Protein AF-A0A3L7VFT8-F1 (afdb_monomer_lite)

Foldseek 3Di:
DPDQDQDPDDPLLCVLCVVCCVQCDPCSVVLSVVLSVQLSVVCVVVVVPPVCSNVSSLCSSQQQSQCRPVVDPPSRVVSVVVSVVVVVVD

Structure (mmCIF, N/CA/C/O backbone):
data_AF-A0A3L7VFT8-F1
#
_entry.id   AF-A0A3L7VFT8-F1
#
loop_
_atom_site.group_PDB
_atom_site.id
_atom_site.type_symbol
_atom_site.label_atom_id
_atom_site.label_alt_id
_atom_site.label_comp_id
_atom_site.label_asym_id
_atom_site.label_entity_id
_atom_site.label_seq_id
_atom_site.pdbx_PDB_ins_code
_atom_site.Cartn_x
_atom_site.Cartn_y
_atom_site.Cartn_z
_atom_site.occupancy
_atom_site.B_iso_or_equiv
_atom_site.auth_seq_id
_atom_site.auth_comp_id
_atom_site.auth_asym_id
_atom_site.auth_atom_id
_atom_site.pdbx_PDB_model_num
ATOM 1 N N . MET A 1 1 ? -25.564 -4.753 7.537 1.00 59.19 1 MET A N 1
ATOM 2 C CA . MET A 1 1 ? -24.102 -4.955 7.465 1.00 59.19 1 MET A CA 1
ATOM 3 C C . MET A 1 1 ? -23.482 -3.864 8.315 1.00 59.19 1 MET A C 1
ATOM 5 O O . MET A 1 1 ? -24.027 -2.769 8.256 1.00 59.19 1 MET A O 1
ATOM 9 N N . PRO A 1 2 ? -22.471 -4.137 9.154 1.00 71.00 2 PRO A N 1
ATOM 10 C CA . PRO A 1 2 ? -21.775 -3.057 9.846 1.00 71.00 2 PRO A CA 1
ATOM 11 C C . PRO A 1 2 ? -21.219 -2.069 8.813 1.00 71.00 2 PRO A C 1
ATOM 13 O O . PRO A 1 2 ? -20.728 -2.492 7.764 1.00 71.00 2 PRO A O 1
ATOM 16 N N . ASP A 1 3 ? -21.351 -0.772 9.086 1.00 88.06 3 ASP A N 1
ATOM 17 C CA . ASP A 1 3 ? -20.840 0.270 8.199 1.00 88.06 3 ASP A CA 1
ATOM 18 C C . ASP A 1 3 ? -19.310 0.180 8.128 1.00 88.06 3 ASP A C 1
ATOM 20 O O . ASP A 1 3 ? -18.620 0.111 9.148 1.00 88.06 3 ASP A O 1
ATOM 24 N N . ILE A 1 4 ? -18.766 0.157 6.911 1.00 93.69 4 ILE A N 1
ATOM 25 C CA . ILE A 1 4 ? -17.318 0.155 6.694 1.00 93.69 4 ILE A CA 1
ATOM 26 C C . ILE A 1 4 ? -16.807 1.585 6.888 1.00 93.69 4 ILE A C 1
ATOM 28 O O . ILE A 1 4 ? -17.200 2.494 6.156 1.00 93.69 4 ILE A O 1
ATOM 32 N N . LEU A 1 5 ? -15.905 1.785 7.852 1.00 95.69 5 LEU A N 1
ATOM 33 C CA . LEU A 1 5 ? -15.249 3.073 8.067 1.00 95.69 5 LEU A CA 1
ATOM 34 C C . LEU A 1 5 ? -14.234 3.344 6.950 1.00 95.69 5 LEU A C 1
ATOM 36 O O . LEU A 1 5 ? -13.204 2.679 6.853 1.00 95.69 5 LEU A O 1
ATOM 40 N N . ILE A 1 6 ? -14.505 4.360 6.131 1.00 96.12 6 ILE A N 1
ATOM 41 C CA . ILE A 1 6 ? -13.613 4.797 5.053 1.00 96.12 6 ILE A CA 1
ATOM 42 C C . ILE A 1 6 ? -12.804 6.004 5.532 1.00 96.12 6 ILE A C 1
ATOM 44 O O . ILE A 1 6 ? -13.365 7.058 5.830 1.00 96.12 6 ILE A O 1
ATOM 48 N N . LYS A 1 7 ? -11.473 5.874 5.553 1.00 96.19 7 LYS A N 1
ATOM 49 C CA . LYS A 1 7 ? -10.551 6.997 5.777 1.00 96.19 7 LYS A CA 1
ATOM 50 C C . LYS A 1 7 ? -10.027 7.496 4.431 1.00 96.19 7 LYS A C 1
ATOM 52 O O . LYS A 1 7 ? -9.369 6.753 3.709 1.00 96.19 7 LYS A O 1
ATOM 57 N N . THR A 1 8 ? -10.305 8.755 4.100 1.00 95.56 8 THR A N 1
ATOM 58 C CA . THR A 1 8 ? -9.866 9.396 2.843 1.00 95.56 8 THR A CA 1
ATOM 59 C C . THR A 1 8 ? -8.504 10.079 2.948 1.00 95.56 8 THR A C 1
ATOM 61 O O . THR A 1 8 ? -7.980 10.55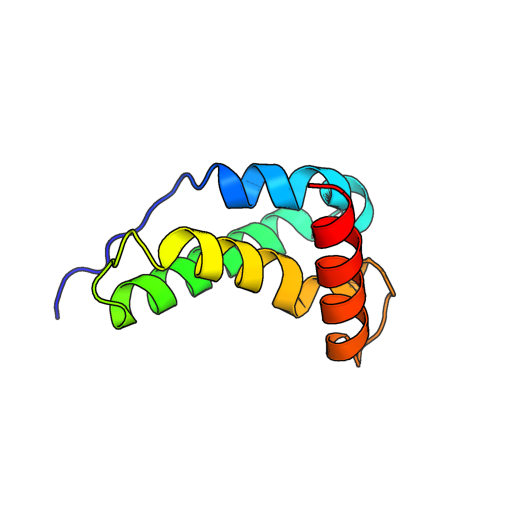3 1.944 1.00 95.56 8 THR A O 1
ATOM 64 N N . ASN A 1 9 ? -7.917 10.107 4.146 1.00 95.56 9 ASN A N 1
ATOM 65 C CA . ASN A 1 9 ? -6.576 10.612 4.403 1.00 95.56 9 ASN A CA 1
ATOM 66 C C . ASN A 1 9 ? -5.818 9.632 5.306 1.00 95.56 9 ASN A C 1
ATOM 68 O O . ASN A 1 9 ? -6.311 9.281 6.380 1.00 95.56 9 ASN A O 1
ATO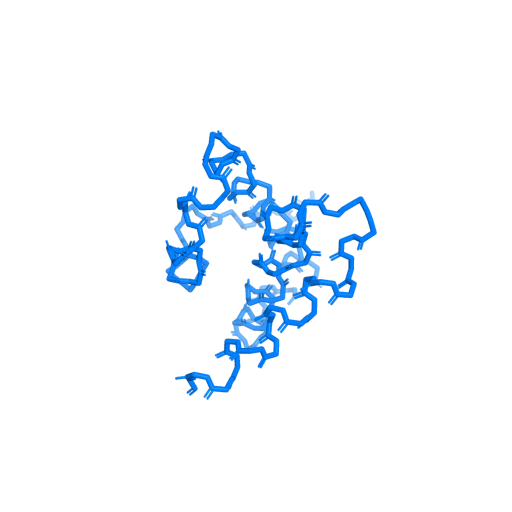M 72 N N . ARG A 1 10 ? -4.629 9.215 4.869 1.00 97.25 10 ARG A N 1
ATOM 73 C CA . ARG A 1 10 ? -3.736 8.287 5.571 1.00 97.25 10 ARG A CA 1
ATOM 74 C C . ARG A 1 10 ? -2.306 8.798 5.471 1.00 97.25 10 ARG A C 1
ATOM 76 O O . ARG A 1 10 ? -1.590 8.483 4.527 1.00 97.25 10 ARG A O 1
ATOM 83 N N . LEU A 1 11 ? -1.894 9.609 6.446 1.00 97.31 11 LEU A N 1
ATOM 84 C CA . LEU A 1 11 ? -0.607 10.312 6.404 1.00 97.31 11 LEU A CA 1
ATOM 85 C C . LEU A 1 11 ? 0.584 9.362 6.211 1.00 97.31 11 LEU A C 1
ATOM 87 O O . LEU A 1 11 ? 1.469 9.669 5.427 1.00 97.31 11 LEU A O 1
ATOM 91 N N . ARG A 1 12 ? 0.597 8.200 6.874 1.00 96.69 12 ARG A N 1
ATOM 92 C CA . ARG A 1 12 ? 1.669 7.207 6.708 1.00 96.69 12 ARG A CA 1
ATOM 93 C C . ARG A 1 12 ? 1.742 6.681 5.279 1.00 96.69 12 ARG A C 1
ATOM 95 O O . ARG A 1 12 ? 2.836 6.595 4.739 1.00 96.69 12 ARG A O 1
ATOM 102 N N . VAL A 1 13 ? 0.594 6.374 4.672 1.00 98.00 13 VAL A N 1
ATOM 103 C CA . VAL A 1 13 ? 0.524 5.930 3.273 1.00 98.00 13 VAL A CA 1
ATOM 104 C C . VAL A 1 13 ? 1.088 7.006 2.349 1.00 98.00 13 VAL A C 1
ATOM 106 O O . VAL A 1 13 ? 1.927 6.691 1.516 1.00 98.00 13 VAL A O 1
ATOM 109 N N . GLU A 1 14 ? 0.698 8.273 2.529 1.00 98.00 14 GLU A N 1
ATOM 110 C CA . GLU A 1 14 ? 1.249 9.374 1.725 1.00 98.00 14 GLU A CA 1
ATOM 111 C C . GLU A 1 14 ? 2.764 9.518 1.907 1.00 98.00 14 GLU A C 1
ATOM 113 O O . GLU A 1 14 ? 3.491 9.627 0.923 1.00 98.00 14 GLU A O 1
ATOM 118 N N . THR A 1 15 ? 3.247 9.474 3.152 1.00 96.88 15 THR A N 1
ATOM 119 C CA . THR A 1 15 ? 4.673 9.608 3.470 1.00 96.88 15 THR A CA 1
ATOM 120 C C . THR A 1 15 ? 5.505 8.493 2.845 1.00 96.88 15 THR A C 1
ATOM 122 O O . THR A 1 15 ? 6.553 8.778 2.274 1.00 96.88 15 THR A O 1
ATOM 125 N N . LEU A 1 16 ? 5.050 7.239 2.932 1.00 96.75 16 LEU A N 1
ATOM 126 C CA . LEU A 1 16 ? 5.771 6.098 2.364 1.00 96.75 16 LEU A CA 1
ATOM 127 C C . LEU A 1 16 ? 5.686 6.063 0.831 1.00 96.75 16 LEU A C 1
ATOM 129 O O . LEU A 1 16 ? 6.609 5.581 0.186 1.00 96.75 16 LEU A O 1
ATOM 133 N N . PHE A 1 17 ? 4.616 6.590 0.227 1.00 96.44 17 PHE A N 1
ATOM 134 C CA . PHE A 1 17 ? 4.486 6.636 -1.231 1.00 96.44 17 PHE A CA 1
ATOM 135 C C . PHE A 1 17 ? 5.298 7.737 -1.903 1.00 96.44 17 PHE A C 1
ATOM 137 O O . PHE A 1 17 ? 5.678 7.584 -3.065 1.00 96.44 17 PHE A O 1
ATOM 144 N N . GLU A 1 18 ? 5.499 8.868 -1.229 1.00 96.19 18 GLU A N 1
ATOM 145 C CA . GLU A 1 18 ? 6.081 10.058 -1.849 1.00 96.19 18 GLU A CA 1
ATOM 146 C C . GLU A 1 18 ? 7.447 9.806 -2.521 1.00 96.19 18 GLU A C 1
ATOM 148 O O . GLU A 1 18 ? 7.607 10.227 -3.670 1.00 96.19 18 GLU A O 1
ATOM 153 N N . PRO A 1 19 ? 8.392 9.045 -1.925 1.00 96.44 19 PRO A N 1
ATOM 154 C CA . PRO A 1 19 ? 9.661 8.715 -2.579 1.00 96.44 19 PRO A CA 1
ATOM 155 C C . PRO A 1 19 ? 9.510 7.968 -3.915 1.00 96.44 19 PRO A C 1
ATOM 157 O O . PRO A 1 19 ? 10.365 8.091 -4.791 1.00 96.44 19 PRO A O 1
ATOM 160 N N . TYR A 1 20 ? 8.414 7.225 -4.097 1.00 97.31 20 TYR A N 1
ATOM 161 C CA . TYR A 1 20 ? 8.163 6.383 -5.271 1.00 97.31 20 TYR A CA 1
ATOM 162 C C . TYR A 1 20 ? 7.250 7.034 -6.310 1.00 97.31 20 TYR A C 1
ATOM 164 O O . TYR A 1 20 ? 7.010 6.453 -7.370 1.00 97.31 20 TYR A O 1
ATOM 172 N N . ARG A 1 21 ? 6.744 8.247 -6.051 1.00 97.88 21 ARG A N 1
ATOM 173 C CA . ARG A 1 21 ? 5.793 8.937 -6.935 1.00 97.88 21 ARG A CA 1
ATOM 174 C C . ARG A 1 21 ? 6.288 9.034 -8.378 1.00 97.88 21 ARG A C 1
ATOM 176 O O . ARG A 1 21 ? 5.528 8.774 -9.308 1.00 97.88 21 ARG A O 1
ATOM 183 N N . SER A 1 22 ? 7.555 9.396 -8.569 1.00 97.62 22 SER A N 1
ATOM 184 C CA . SER A 1 22 ? 8.167 9.528 -9.896 1.00 97.62 22 SER A CA 1
ATOM 185 C C . SER A 1 22 ? 8.360 8.183 -10.604 1.00 97.62 22 SER A C 1
ATOM 187 O O . SER A 1 22 ? 8.179 8.122 -11.817 1.00 97.62 22 SER A O 1
ATOM 189 N N . LEU A 1 23 ? 8.680 7.118 -9.860 1.00 97.00 23 LEU A N 1
ATOM 190 C CA . LEU A 1 23 ? 8.875 5.763 -10.389 1.00 97.00 23 LEU A CA 1
ATOM 191 C C . LEU A 1 23 ? 7.551 5.122 -10.822 1.00 97.00 23 LEU A C 1
ATOM 193 O O . LEU A 1 23 ? 7.461 4.568 -11.915 1.00 97.00 23 LEU A O 1
ATOM 197 N N . ILE A 1 24 ? 6.506 5.246 -9.999 1.00 97.88 24 ILE A N 1
ATOM 198 C CA . ILE A 1 24 ? 5.166 4.729 -10.317 1.00 97.88 24 ILE A CA 1
ATOM 199 C C . ILE A 1 24 ? 4.530 5.549 -11.457 1.00 97.88 24 ILE A C 1
ATOM 201 O O . ILE A 1 24 ? 3.812 5.026 -12.315 1.00 97.88 24 ILE A O 1
ATOM 205 N N . GLY A 1 25 ? 4.813 6.854 -11.501 1.00 97.81 25 GLY A N 1
ATOM 206 C CA . GLY A 1 25 ? 4.450 7.726 -12.610 1.00 97.81 25 GLY A CA 1
ATOM 207 C C . GLY A 1 25 ? 2.938 7.824 -12.816 1.00 97.81 25 GLY A C 1
ATOM 208 O O . GLY A 1 25 ? 2.186 8.141 -11.896 1.00 97.81 25 GLY A O 1
ATOM 209 N N . LYS A 1 26 ? 2.474 7.568 -14.045 1.00 98.00 26 LYS A N 1
ATOM 210 C CA . LYS A 1 26 ? 1.056 7.721 -14.428 1.00 98.00 26 LYS A CA 1
ATOM 211 C C . LYS A 1 26 ? 0.098 6.816 -13.643 1.00 98.00 26 LYS A C 1
ATOM 213 O O . LYS A 1 26 ? -1.085 7.131 -13.554 1.00 98.00 26 LYS A O 1
ATOM 218 N N . ASP A 1 27 ? 0.598 5.711 -13.092 1.00 98.25 27 ASP A N 1
ATOM 219 C CA . ASP A 1 27 ? -0.219 4.740 -12.365 1.00 98.25 27 ASP A CA 1
ATOM 220 C C . ASP A 1 27 ? -0.335 5.092 -10.872 1.00 98.25 27 ASP A C 1
ATOM 222 O O . ASP A 1 27 ? -1.064 4.420 -10.144 1.00 98.25 27 ASP A O 1
ATOM 226 N N . TYR A 1 28 ? 0.332 6.163 -10.416 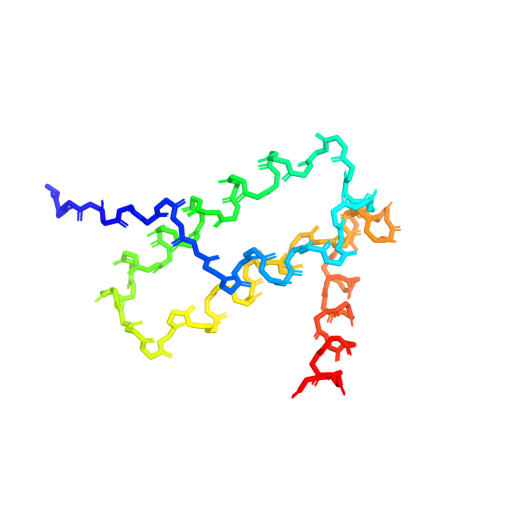1.00 98.25 28 TYR A N 1
ATOM 227 C CA . TYR A 1 28 ? 0.436 6.529 -9.002 1.00 98.25 28 TYR A CA 1
ATOM 228 C C . TYR A 1 28 ? -0.928 6.673 -8.336 1.00 98.25 28 TYR A C 1
ATOM 230 O O . TYR A 1 28 ? -1.200 6.017 -7.332 1.00 98.25 28 TYR A O 1
ATOM 238 N N . ASP A 1 29 ? -1.824 7.470 -8.921 1.00 97.75 29 ASP A N 1
ATOM 239 C CA . ASP A 1 29 ? -3.160 7.668 -8.356 1.00 97.75 29 ASP A CA 1
ATOM 240 C C . ASP A 1 29 ? -3.970 6.365 -8.367 1.00 97.75 29 ASP A C 1
ATOM 242 O O . ASP A 1 29 ? -4.746 6.096 -7.448 1.00 97.75 29 ASP A O 1
ATOM 246 N N . GLY A 1 30 ? -3.774 5.523 -9.385 1.00 98.12 30 GLY A N 1
ATOM 247 C CA . GLY A 1 30 ? -4.406 4.210 -9.485 1.00 98.12 30 GLY A CA 1
ATOM 248 C C . GLY A 1 30 ? -3.971 3.278 -8.356 1.00 98.12 30 GLY A C 1
ATOM 249 O O . GLY A 1 30 ? -4.826 2.738 -7.644 1.00 98.12 30 GLY A O 1
ATOM 250 N N . TYR A 1 31 ? -2.658 3.138 -8.157 1.00 98.31 31 TYR A N 1
ATOM 251 C CA . TYR A 1 31 ? -2.085 2.283 -7.122 1.00 98.31 31 TYR A CA 1
ATOM 252 C C . TYR A 1 31 ? -2.384 2.813 -5.715 1.00 98.31 31 TYR A C 1
ATOM 254 O O . TYR A 1 31 ? -2.893 2.073 -4.873 1.00 98.31 31 TYR A O 1
ATOM 262 N N . ARG A 1 32 ? -2.225 4.121 -5.485 1.00 98.00 32 ARG A N 1
ATOM 263 C CA . ARG A 1 32 ? -2.606 4.782 -4.228 1.00 98.00 32 ARG A CA 1
ATOM 264 C C . ARG A 1 32 ? -4.068 4.509 -3.869 1.00 98.00 32 ARG A C 1
ATOM 266 O O . ARG A 1 32 ? -4.375 4.101 -2.750 1.00 98.00 32 ARG A O 1
ATOM 273 N N . ASN A 1 33 ? -4.987 4.690 -4.817 1.00 98.12 33 ASN A N 1
ATOM 274 C CA . ASN A 1 33 ? -6.408 4.437 -4.575 1.00 98.12 33 ASN A CA 1
ATOM 275 C C . ASN A 1 33 ? -6.705 2.949 -4.336 1.00 98.12 33 ASN A C 1
ATOM 277 O O . ASN A 1 33 ? -7.621 2.628 -3.577 1.00 98.12 33 ASN A O 1
ATOM 281 N N . HIS A 1 34 ? -5.966 2.041 -4.979 1.00 98.31 34 HIS A N 1
ATOM 282 C CA . HIS A 1 34 ? -6.037 0.610 -4.693 1.00 98.31 34 HIS A CA 1
ATOM 283 C C . HIS A 1 34 ? -5.629 0.316 -3.240 1.00 98.31 34 HIS A C 1
ATOM 285 O O . HIS A 1 34 ? -6.436 -0.256 -2.507 1.00 98.31 34 HIS A O 1
ATOM 291 N N . VAL A 1 35 ? -4.472 0.818 -2.798 1.00 98.56 35 VAL A N 1
ATOM 292 C CA . VAL A 1 35 ? -3.967 0.682 -1.420 1.00 98.56 35 VAL A CA 1
ATOM 293 C C . VAL A 1 35 ? -4.959 1.217 -0.380 1.00 98.56 35 VAL A C 1
ATOM 295 O O . VAL A 1 35 ? -5.245 0.565 0.620 1.00 98.56 35 VAL A O 1
ATOM 298 N N . TYR A 1 36 ? -5.586 2.369 -0.626 1.00 98.56 36 TYR A N 1
ATOM 299 C CA . TYR A 1 36 ? -6.606 2.902 0.287 1.00 98.56 36 TYR A CA 1
ATOM 300 C C . TYR A 1 36 ? -7.819 1.974 0.447 1.00 98.56 36 TYR A C 1
ATOM 302 O O . TYR A 1 36 ? -8.346 1.823 1.556 1.00 98.56 36 TYR A O 1
ATOM 310 N N . ARG A 1 37 ? -8.279 1.346 -0.646 1.00 98.25 37 ARG A N 1
ATOM 311 C CA . ARG A 1 37 ? -9.404 0.399 -0.600 1.00 98.25 37 ARG A CA 1
ATOM 312 C C . ARG A 1 37 ? -9.020 -0.882 0.134 1.00 98.25 37 ARG A C 1
ATOM 314 O O . ARG A 1 37 ? -9.805 -1.351 0.955 1.00 98.25 37 ARG A O 1
ATOM 321 N N . THR A 1 38 ? -7.829 -1.422 -0.118 1.00 98.44 38 THR A N 1
ATOM 322 C CA . THR A 1 38 ? -7.372 -2.651 0.543 1.00 98.44 38 THR A CA 1
ATOM 323 C C . THR A 1 38 ? -7.165 -2.447 2.041 1.00 98.44 38 THR A C 1
ATOM 325 O O . THR A 1 38 ? -7.685 -3.241 2.823 1.00 98.44 38 THR A O 1
ATOM 328 N N . ILE A 1 39 ? -6.550 -1.334 2.460 1.00 98.69 39 ILE A N 1
ATOM 329 C CA . ILE A 1 39 ? -6.429 -0.977 3.883 1.00 98.69 39 ILE A CA 1
ATOM 330 C C . ILE A 1 39 ? -7.815 -0.820 4.516 1.00 98.69 39 ILE A C 1
ATOM 332 O O . ILE A 1 39 ? -8.041 -1.298 5.621 1.00 98.69 39 ILE A O 1
ATOM 336 N N . THR A 1 40 ? -8.769 -0.186 3.830 1.00 98.19 40 THR A N 1
ATOM 337 C CA . THR A 1 40 ? -10.140 -0.024 4.346 1.00 98.19 40 THR A CA 1
ATOM 338 C C . THR A 1 40 ? -10.791 -1.373 4.667 1.00 98.19 40 THR A C 1
ATOM 340 O O . THR A 1 40 ? -11.364 -1.535 5.745 1.00 98.19 40 THR A O 1
ATOM 343 N N . TYR A 1 41 ? -10.664 -2.360 3.775 1.00 97.94 41 TYR A N 1
ATOM 344 C CA . TYR A 1 41 ? -11.177 -3.706 4.033 1.00 97.94 41 TYR A CA 1
ATOM 345 C C . TYR A 1 41 ? -10.381 -4.444 5.109 1.00 97.94 41 TYR A C 1
ATOM 347 O O . TYR A 1 41 ? -10.984 -5.049 5.991 1.00 97.94 41 TYR A O 1
ATOM 355 N N . ALA A 1 42 ? -9.049 -4.365 5.090 1.00 98.31 42 ALA A N 1
ATOM 356 C CA . ALA A 1 42 ? -8.211 -4.989 6.111 1.00 98.31 42 ALA A CA 1
ATOM 357 C C . ALA A 1 42 ? -8.561 -4.465 7.511 1.00 98.31 42 ALA A C 1
ATOM 359 O O . ALA A 1 42 ? -8.848 -5.247 8.411 1.00 98.31 42 ALA A O 1
ATOM 360 N N . MET A 1 43 ? -8.653 -3.143 7.673 1.00 98.25 43 MET A N 1
ATOM 361 C CA . MET A 1 43 ? -9.032 -2.522 8.941 1.00 98.25 43 MET A CA 1
ATOM 362 C C . MET A 1 43 ? -10.456 -2.881 9.368 1.00 98.25 43 MET A C 1
ATOM 364 O O . MET A 1 43 ? -10.719 -2.981 10.563 1.00 98.25 43 MET A O 1
ATOM 368 N N . HIS A 1 44 ? -11.381 -3.096 8.426 1.00 97.06 44 HIS A N 1
ATOM 369 C CA . HIS A 1 44 ? -12.722 -3.588 8.748 1.00 97.06 44 HIS A CA 1
ATOM 370 C C . HIS A 1 44 ? -12.679 -4.971 9.405 1.00 97.06 44 HIS A C 1
ATOM 372 O O . HIS A 1 44 ? -13.332 -5.170 10.422 1.00 97.06 44 HIS A O 1
ATOM 378 N N . PHE A 1 45 ? -11.877 -5.895 8.870 1.00 97.06 45 PHE A N 1
ATOM 379 C CA . PHE A 1 45 ? -11.717 -7.236 9.442 1.00 97.06 45 PHE A CA 1
ATOM 380 C C . PHE A 1 45 ? -10.872 -7.276 10.720 1.00 97.06 45 PHE A C 1
ATOM 382 O O . PHE A 1 45 ? -10.907 -8.270 11.438 1.00 97.06 45 PHE A O 1
ATOM 389 N N . LEU A 1 46 ? -10.125 -6.211 11.004 1.00 97.38 46 LEU A N 1
ATOM 390 C CA . LEU A 1 46 ? -9.311 -6.052 12.211 1.00 97.38 46 LEU A CA 1
ATOM 391 C C . LEU A 1 46 ? -10.006 -5.202 13.286 1.00 97.38 46 LEU A C 1
ATOM 393 O O . LEU A 1 46 ? -9.330 -4.628 14.138 1.00 97.38 46 LEU A O 1
ATOM 397 N N . ASP A 1 47 ? -11.333 -5.052 13.211 1.00 96.44 47 ASP A N 1
ATOM 398 C CA . ASP A 1 47 ? -12.142 -4.257 14.147 1.00 96.44 47 ASP A CA 1
ATOM 399 C C . ASP A 1 47 ? -11.617 -2.824 14.359 1.00 96.44 47 ASP A C 1
ATOM 401 O O . ASP A 1 47 ? -11.729 -2.242 15.436 1.00 96.44 47 ASP A O 1
ATOM 405 N N . GLN A 1 48 ? -11.033 -2.237 13.308 1.00 96.38 48 GLN A N 1
ATOM 406 C CA . GLN A 1 48 ? -10.403 -0.914 13.335 1.00 96.38 48 GLN A CA 1
ATOM 407 C C . GLN A 1 48 ? -9.312 -0.766 14.418 1.00 96.38 48 GLN A C 1
ATOM 409 O O . GLN A 1 48 ? -9.108 0.343 14.911 1.00 96.38 48 GLN A O 1
ATOM 414 N N . SER A 1 49 ? -8.603 -1.847 14.775 1.00 97.69 49 SER A N 1
ATOM 415 C CA . SER A 1 49 ? -7.529 -1.834 15.782 1.00 97.69 49 SER A CA 1
ATOM 416 C C . SER A 1 49 ? -6.458 -0.777 15.458 1.00 97.69 49 SER A C 1
ATOM 418 O O . SER A 1 49 ? -5.708 -0.928 14.486 1.00 97.69 49 SER A O 1
ATOM 420 N N . PRO A 1 50 ? -6.344 0.300 16.258 1.00 96.62 50 PRO A N 1
ATOM 421 C CA . PRO A 1 50 ? -5.373 1.359 15.996 1.00 96.62 50 PRO A CA 1
ATOM 422 C C . PRO A 1 50 ? -3.925 0.880 16.171 1.00 96.62 50 PRO A C 1
ATOM 424 O O . PRO A 1 50 ? -3.011 1.470 15.602 1.00 96.62 50 PRO A O 1
ATOM 427 N N . GLU A 1 51 ? -3.707 -0.197 16.926 1.00 98.06 51 GLU A N 1
ATOM 428 C CA . GLU A 1 51 ? -2.394 -0.809 17.134 1.00 98.06 51 GLU A CA 1
ATOM 429 C C . GLU A 1 51 ? -1.877 -1.502 15.865 1.00 98.06 51 GLU A C 1
ATOM 431 O O . GLU A 1 51 ? -0.672 -1.506 15.611 1.00 98.06 51 GLU A O 1
ATOM 436 N N . LEU A 1 52 ? -2.781 -2.066 15.056 1.00 98.31 52 LEU A N 1
ATOM 437 C CA . LEU A 1 52 ? -2.444 -2.762 13.812 1.00 98.31 52 LEU A CA 1
ATOM 438 C C . LEU A 1 52 ? -2.414 -1.833 12.594 1.00 98.31 52 LEU A C 1
ATOM 440 O O . LEU A 1 52 ? -1.740 -2.147 11.613 1.00 98.31 52 LEU A O 1
ATOM 444 N N . GLU A 1 53 ? -3.104 -0.690 12.641 1.00 98.12 53 GLU A N 1
ATOM 445 C CA . GLU A 1 53 ? -3.216 0.223 11.497 1.00 98.12 53 GLU A CA 1
ATOM 446 C C . GLU A 1 53 ? -1.859 0.638 10.896 1.00 98.12 53 GLU A C 1
ATOM 448 O O . GLU A 1 53 ? -1.713 0.524 9.678 1.00 98.12 53 GLU A O 1
ATOM 453 N N . PRO A 1 54 ? -0.826 1.020 11.677 1.00 97.19 54 PRO A N 1
ATOM 454 C CA . PRO A 1 54 ? 0.480 1.362 1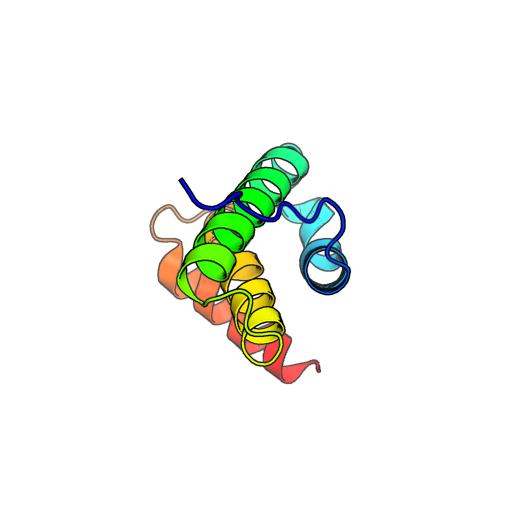1.115 1.00 97.19 54 PRO A CA 1
ATOM 455 C C . PRO A 1 54 ? 1.136 0.209 10.350 1.00 97.19 54 PRO A C 1
ATOM 457 O O . PRO A 1 54 ? 1.750 0.441 9.312 1.00 97.19 54 PRO A O 1
ATOM 460 N N . LEU A 1 55 ? 1.006 -1.024 10.851 1.00 97.31 55 LEU A N 1
ATOM 461 C CA . LEU A 1 55 ? 1.551 -2.218 10.204 1.00 97.31 55 LEU A CA 1
ATOM 462 C C . LEU A 1 55 ? 0.827 -2.493 8.884 1.00 97.31 55 LEU A C 1
ATOM 464 O O . LEU A 1 55 ? 1.473 -2.743 7.870 1.00 97.31 55 LEU A O 1
ATOM 468 N N . VAL A 1 56 ? -0.505 -2.414 8.899 1.00 98.50 56 VAL A N 1
ATOM 469 C CA . VAL A 1 56 ? -1.354 -2.609 7.718 1.00 98.50 56 VAL A CA 1
ATOM 470 C C . VAL A 1 56 ? -1.032 -1.565 6.650 1.00 98.50 56 VAL A C 1
ATOM 472 O O . VAL A 1 56 ? -0.785 -1.922 5.502 1.00 98.50 56 VAL A O 1
ATOM 475 N N . GLU A 1 57 ? -0.991 -0.283 7.019 1.00 98.31 57 GLU A N 1
ATOM 476 C CA . GLU A 1 57 ? -0.665 0.804 6.092 1.00 98.31 57 GLU A CA 1
ATOM 477 C C . GLU A 1 57 ? 0.715 0.618 5.457 1.00 98.31 57 GLU A C 1
ATOM 479 O O . GLU A 1 57 ? 0.833 0.725 4.239 1.00 98.31 57 GLU A O 1
ATOM 484 N N . THR A 1 58 ? 1.734 0.280 6.254 1.00 97.31 58 THR A N 1
ATOM 485 C CA . THR A 1 58 ? 3.078 -0.006 5.740 1.00 97.31 58 THR A CA 1
ATOM 486 C C . THR A 1 58 ? 3.058 -1.201 4.785 1.00 97.31 58 THR A C 1
ATOM 488 O O . THR A 1 58 ? 3.499 -1.072 3.648 1.00 97.31 58 THR A O 1
ATOM 491 N N . ALA A 1 59 ? 2.501 -2.346 5.193 1.00 97.88 59 ALA A N 1
ATOM 492 C CA . ALA A 1 59 ? 2.490 -3.556 4.368 1.00 97.88 59 ALA A CA 1
ATOM 493 C C . ALA A 1 59 ? 1.813 -3.331 3.004 1.00 97.88 59 ALA A C 1
ATOM 495 O O . ALA A 1 59 ? 2.341 -3.746 1.972 1.00 97.88 59 ALA A O 1
ATOM 496 N N . PHE A 1 60 ? 0.675 -2.628 2.976 1.00 98.44 60 PHE A N 1
ATOM 497 C CA . PHE A 1 60 ? -0.044 -2.372 1.729 1.00 98.44 60 PHE A CA 1
ATOM 498 C C . PHE A 1 60 ? 0.635 -1.348 0.814 1.00 98.44 60 PHE A C 1
ATOM 500 O O . PHE A 1 60 ? 0.441 -1.437 -0.394 1.00 98.44 60 PHE A O 1
ATOM 507 N N . VAL A 1 61 ? 1.446 -0.413 1.321 1.00 98.12 61 VAL A N 1
ATOM 508 C CA . VAL A 1 61 ? 2.234 0.471 0.438 1.00 98.12 61 VAL A CA 1
ATOM 509 C C . VAL A 1 61 ? 3.224 -0.338 -0.401 1.00 98.12 61 VAL A C 1
ATOM 511 O O . VAL A 1 61 ? 3.360 -0.092 -1.602 1.00 98.12 61 VAL A O 1
ATOM 514 N N . TYR A 1 62 ? 3.869 -1.334 0.205 1.00 98.12 62 TYR A N 1
ATOM 515 C CA . TYR A 1 62 ? 4.926 -2.087 -0.461 1.00 98.12 62 TYR A CA 1
ATOM 516 C C . TYR A 1 62 ? 4.427 -3.301 -1.254 1.00 98.12 62 TYR A C 1
ATOM 518 O O . TYR A 1 62 ? 5.109 -3.679 -2.190 1.00 98.12 62 TYR A O 1
ATOM 526 N N . HIS A 1 63 ? 3.259 -3.888 -0.955 1.00 97.88 63 HIS A N 1
ATOM 527 C CA . HIS A 1 63 ? 2.891 -5.234 -1.446 1.00 97.88 63 HIS A CA 1
ATOM 528 C C . HIS A 1 63 ? 2.973 -5.479 -2.968 1.00 97.88 63 HIS A C 1
ATOM 530 O O . HIS A 1 63 ? 3.292 -6.596 -3.371 1.00 97.88 63 HIS A O 1
ATOM 536 N N . ASP A 1 64 ? 2.720 -4.454 -3.786 1.00 97.75 64 ASP A N 1
ATOM 537 C CA . ASP A 1 64 ? 2.783 -4.521 -5.252 1.00 97.75 64 ASP A CA 1
ATOM 538 C C . ASP A 1 64 ? 3.847 -3.563 -5.838 1.00 97.75 64 ASP A C 1
ATOM 540 O O . ASP A 1 64 ? 3.962 -3.424 -7.057 1.00 97.75 64 ASP A O 1
ATOM 544 N N . ILE A 1 65 ? 4.634 -2.866 -5.004 1.00 97.62 65 ILE A N 1
ATOM 545 C CA . ILE A 1 65 ? 5.500 -1.756 -5.450 1.00 97.62 65 ILE A CA 1
ATOM 546 C C . ILE A 1 65 ? 6.585 -2.202 -6.444 1.00 97.62 65 ILE A C 1
ATOM 548 O O . ILE A 1 65 ? 6.982 -1.429 -7.322 1.00 97.62 65 ILE A O 1
ATOM 552 N N . GLY A 1 66 ? 6.984 -3.476 -6.362 1.00 97.38 66 GLY A N 1
ATOM 553 C CA . GLY A 1 66 ? 7.930 -4.141 -7.258 1.00 97.38 66 GLY A CA 1
ATOM 554 C C . GLY A 1 66 ? 7.532 -4.113 -8.737 1.00 97.38 66 GLY A C 1
ATOM 555 O O . GLY A 1 66 ? 8.396 -4.199 -9.611 1.00 97.38 66 GLY A O 1
ATOM 556 N N . LEU A 1 67 ? 6.240 -3.927 -9.042 1.00 97.31 67 LEU A N 1
ATOM 557 C CA . LEU A 1 67 ? 5.759 -3.733 -10.414 1.00 97.31 67 LEU A CA 1
ATOM 558 C C . LEU A 1 67 ? 6.379 -2.493 -11.078 1.00 97.31 67 LEU A C 1
ATOM 560 O O . LEU A 1 67 ? 6.566 -2.477 -12.297 1.00 97.31 67 LEU A O 1
ATOM 564 N N . TRP A 1 68 ? 6.704 -1.462 -10.292 1.00 97.25 68 TRP A N 1
ATOM 565 C CA . TRP A 1 68 ? 7.232 -0.193 -10.798 1.00 97.25 68 TRP A CA 1
ATOM 566 C C . TRP A 1 68 ? 8.712 0.014 -10.495 1.00 97.25 68 TRP A C 1
ATOM 568 O O . TRP A 1 68 ? 9.396 0.600 -11.327 1.00 97.25 68 TRP A O 1
ATOM 578 N N . THR A 1 69 ? 9.221 -0.453 -9.351 1.00 95.19 69 THR A N 1
ATOM 579 C CA . THR A 1 69 ? 10.647 -0.286 -9.012 1.00 95.19 69 THR A CA 1
ATOM 580 C C . THR A 1 69 ? 11.548 -1.179 -9.861 1.00 95.19 69 THR A C 1
ATOM 582 O O . THR A 1 69 ? 12.600 -0.733 -10.312 1.00 95.19 69 THR A O 1
ATOM 585 N N . ASP A 1 70 ? 11.100 -2.405 -10.138 1.00 94.44 70 ASP A N 1
ATOM 586 C CA . ASP A 1 70 ? 11.904 -3.439 -10.800 1.00 94.44 70 ASP A CA 1
ATOM 587 C C . ASP A 1 70 ? 11.323 -3.854 -12.158 1.00 94.44 70 ASP A C 1
ATOM 589 O O . ASP A 1 70 ? 11.917 -4.656 -12.879 1.00 94.44 70 ASP A O 1
ATOM 593 N N . HIS A 1 71 ? 10.156 -3.310 -12.526 1.00 91.12 71 HIS A N 1
ATOM 594 C CA . HIS A 1 71 ? 9.430 -3.648 -13.755 1.00 91.12 71 HIS A CA 1
ATOM 595 C C . HIS A 1 71 ? 9.230 -5.164 -13.941 1.00 91.12 71 HIS A C 1
ATOM 597 O O . HIS A 1 71 ? 9.224 -5.681 -15.063 1.00 91.12 71 HIS A O 1
ATOM 603 N N . ALA A 1 72 ? 9.064 -5.884 -12.829 1.00 87.19 72 ALA A N 1
ATOM 604 C CA . ALA A 1 72 ? 8.970 -7.334 -12.793 1.00 87.19 72 ALA A CA 1
ATOM 605 C C . ALA A 1 72 ? 7.517 -7.788 -12.625 1.00 87.19 72 ALA A C 1
ATOM 607 O O . ALA A 1 72 ? 6.807 -7.313 -11.748 1.00 87.19 72 ALA A O 1
ATOM 608 N N . LEU A 1 73 ? 7.076 -8.770 -13.421 1.00 87.69 73 LEU A N 1
ATOM 609 C CA . LEU A 1 73 ? 5.775 -9.420 -13.201 1.00 87.69 73 LEU A CA 1
ATOM 610 C C . LEU A 1 73 ? 5.799 -10.335 -11.962 1.00 87.69 73 LEU A C 1
ATOM 612 O O . LEU A 1 73 ? 4.778 -10.521 -11.311 1.00 87.69 73 LEU A O 1
ATOM 616 N N . ALA A 1 74 ? 6.967 -10.887 -11.624 1.00 94.25 74 ALA A N 1
ATOM 617 C CA . ALA A 1 74 ? 7.225 -11.556 -10.351 1.00 94.25 74 ALA A CA 1
ATOM 618 C C . ALA A 1 74 ? 7.623 -10.502 -9.304 1.00 94.25 74 ALA A C 1
ATOM 620 O O . ALA A 1 74 ? 8.779 -10.394 -8.916 1.00 94.25 74 ALA A O 1
ATOM 621 N N . TYR A 1 75 ? 6.668 -9.652 -8.928 1.00 95.62 75 TYR A N 1
ATOM 622 C CA . TYR A 1 75 ? 6.925 -8.446 -8.136 1.00 95.62 75 TYR A CA 1
ATOM 623 C C . TYR A 1 75 ? 7.032 -8.690 -6.625 1.00 95.62 75 TYR A C 1
ATOM 625 O O . TYR A 1 75 ? 7.336 -7.747 -5.900 1.00 95.62 75 TYR A O 1
ATOM 633 N N . LEU A 1 76 ? 6.792 -9.910 -6.131 1.00 96.56 76 LEU A N 1
ATOM 634 C CA . LEU A 1 76 ? 6.759 -10.193 -4.692 1.00 96.56 76 LEU A CA 1
ATOM 635 C C . LEU A 1 76 ? 8.134 -10.042 -4.028 1.00 96.56 76 LEU A C 1
ATOM 637 O O . LEU A 1 76 ? 8.248 -9.262 -3.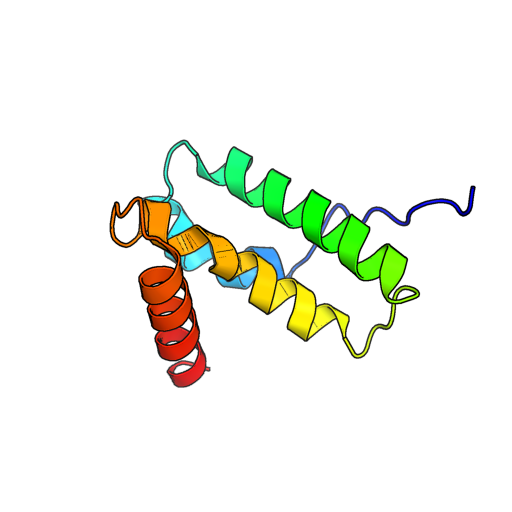084 1.00 96.56 76 LEU A O 1
ATOM 641 N N . GLU A 1 77 ? 9.178 -10.723 -4.521 1.00 97.06 77 GLU A N 1
ATOM 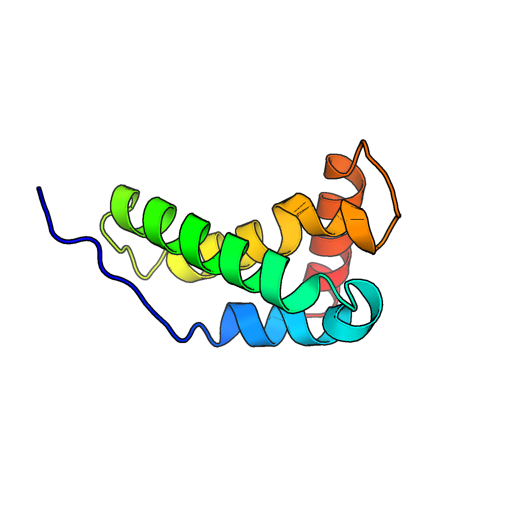642 C CA . GLU A 1 77 ? 10.523 -10.565 -3.945 1.00 97.06 77 GLU A CA 1
ATOM 643 C C . GLU A 1 77 ? 11.068 -9.130 -4.103 1.00 97.06 77 GLU A C 1
ATOM 645 O O . GLU A 1 77 ? 11.595 -8.592 -3.127 1.00 97.06 77 GLU A O 1
ATOM 650 N N . PRO A 1 78 ? 10.895 -8.450 -5.257 1.00 97.25 78 PRO A N 1
ATOM 651 C CA . PRO A 1 78 ? 11.237 -7.033 -5.378 1.00 97.25 78 PRO A CA 1
ATOM 652 C C . PRO A 1 78 ? 10.511 -6.130 -4.373 1.00 97.25 78 PRO A C 1
ATOM 654 O O . PRO A 1 78 ? 11.123 -5.265 -3.754 1.00 97.25 78 PRO A O 1
ATOM 657 N N . SER A 1 79 ? 9.213 -6.354 -4.156 1.00 97.94 79 SER A N 1
ATOM 658 C CA . SER A 1 79 ? 8.413 -5.573 -3.206 1.00 97.94 79 SER A CA 1
ATOM 659 C C . SER A 1 79 ? 8.909 -5.723 -1.767 1.00 97.94 79 SER A C 1
ATOM 661 O O . SER A 1 79 ? 9.012 -4.737 -1.035 1.00 97.94 79 SER A O 1
ATOM 663 N N . GLU A 1 80 ? 9.259 -6.949 -1.368 1.00 97.44 80 GLU A N 1
ATOM 664 C CA . GLU A 1 80 ? 9.881 -7.222 -0.070 1.00 97.44 80 GLU A CA 1
ATOM 665 C C . GLU A 1 80 ? 11.237 -6.518 0.059 1.00 97.44 80 GLU A C 1
ATOM 667 O O . GLU A 1 80 ? 11.497 -5.873 1.076 1.00 97.44 80 GLU A O 1
ATOM 672 N N . ALA A 1 81 ? 12.086 -6.596 -0.971 1.00 96.94 81 ALA A N 1
ATOM 673 C CA . ALA A 1 81 ? 13.401 -5.962 -0.959 1.00 96.94 81 ALA A CA 1
ATOM 674 C C . ALA A 1 81 ? 13.303 -4.443 -0.742 1.00 96.94 81 ALA A C 1
ATOM 676 O O . ALA A 1 81 ? 14.024 -3.899 0.096 1.00 96.94 81 ALA A O 1
ATOM 677 N N . VAL A 1 82 ? 12.362 -3.781 -1.424 1.00 96.81 82 VAL A N 1
ATOM 678 C CA . VAL A 1 82 ? 12.096 -2.344 -1.261 1.00 96.81 82 VAL A CA 1
ATOM 679 C C . VAL A 1 82 ? 11.641 -2.021 0.170 1.00 96.81 82 VAL A C 1
ATOM 681 O O . VAL A 1 82 ? 12.149 -1.078 0.779 1.00 96.81 82 VAL A O 1
ATOM 684 N N . ALA A 1 83 ? 10.743 -2.827 0.748 1.00 96.81 83 ALA A N 1
ATOM 685 C CA . ALA A 1 83 ? 10.291 -2.645 2.130 1.00 96.81 83 ALA A CA 1
ATOM 686 C C . ALA A 1 83 ? 11.433 -2.813 3.152 1.00 96.81 83 ALA A C 1
ATOM 688 O O . ALA A 1 83 ? 11.533 -2.057 4.120 1.00 96.81 83 ALA A O 1
ATOM 689 N N . LEU A 1 84 ? 12.306 -3.805 2.947 1.00 96.12 84 LEU A N 1
ATOM 690 C CA . LEU A 1 84 ? 13.460 -4.055 3.811 1.00 96.12 84 LEU A CA 1
ATOM 691 C C . LEU A 1 84 ? 14.510 -2.945 3.713 1.00 96.12 84 LEU A C 1
ATOM 693 O O . LEU A 1 84 ? 15.097 -2.587 4.733 1.00 96.12 84 LEU A O 1
ATOM 697 N N . GLU A 1 85 ? 14.742 -2.400 2.518 1.00 95.44 85 GLU A N 1
ATOM 698 C CA . GLU A 1 85 ? 15.661 -1.279 2.320 1.00 95.44 85 GLU A CA 1
ATOM 699 C C . GLU A 1 85 ? 15.175 -0.027 3.062 1.00 95.44 85 GLU A C 1
ATOM 701 O O . GLU A 1 85 ? 15.948 0.620 3.771 1.00 95.44 85 GLU A O 1
ATOM 706 N N . ASP A 1 86 ? 13.887 0.297 2.957 1.00 94.44 86 ASP A N 1
ATOM 707 C CA . ASP A 1 86 ? 13.317 1.464 3.628 1.00 94.44 86 ASP A CA 1
ATOM 708 C C . ASP A 1 86 ? 13.251 1.309 5.152 1.00 94.44 86 ASP A C 1
ATOM 710 O O . ASP A 1 86 ? 13.501 2.277 5.871 1.00 94.44 86 ASP A O 1
ATOM 714 N N . ASN A 1 87 ? 13.031 0.095 5.666 1.00 88.94 87 ASN A N 1
ATOM 715 C CA . ASN A 1 87 ? 13.119 -0.193 7.104 1.00 88.94 87 ASN A CA 1
ATOM 716 C C . ASN A 1 87 ? 14.518 0.052 7.695 1.00 88.94 87 ASN A C 1
ATOM 718 O O . ASN A 1 87 ? 14.651 0.149 8.909 1.00 88.94 87 ASN A O 1
ATOM 722 N N . GLN A 1 88 ? 15.573 0.107 6.877 1.00 86.50 88 GLN A N 1
ATOM 723 C CA . GLN A 1 88 ? 16.918 0.453 7.353 1.00 86.50 88 GLN A CA 1
ATOM 724 C C . GLN A 1 88 ? 17.153 1.968 7.398 1.00 86.50 88 GLN A C 1
ATOM 726 O O . GLN A 1 88 ? 18.113 2.419 8.026 1.00 86.50 88 GLN A O 1
ATOM 731 N N . LYS A 1 89 ? 16.311 2.755 6.717 1.00 78.19 89 LYS A N 1
ATOM 732 C CA . LYS A 1 89 ? 16.437 4.217 6.621 1.00 78.19 89 LYS A CA 1
ATOM 733 C C . LYS A 1 89 ? 15.733 4.950 7.769 1.00 78.19 89 LYS A C 1
ATOM 735 O O . LYS A 1 89 ? 16.066 6.112 8.011 1.00 78.19 89 LYS A O 1
ATOM 740 N N . TYR A 1 90 ? 14.797 4.296 8.456 1.00 63.41 90 TYR A N 1
ATOM 741 C CA . TYR A 1 90 ? 13.940 4.856 9.510 1.00 63.41 90 TYR A CA 1
ATOM 742 C C . TYR A 1 90 ? 13.955 3.993 10.770 1.00 63.41 90 TYR A C 1
ATOM 744 O O . TYR A 1 90 ? 13.749 4.572 11.861 1.00 63.41 90 TYR A O 1
#

Radius of gyration: 13.38 Å; chains: 1; bounding box: 41×22×32 Å

pLDDT: mean 95.33, std 6.59, range [59.19, 98.69]

Secondary structure (DSSP, 8-state):
-PPP---S--HHHHHHHGGGHHHHGGGHHHHHHHHHHHHHHHHHHTTT-TTTHHHHHHHHHHTTTHHHHS--SS-HHHHHHHHHHHTTT-

Sequence (90 aa):
MPDILIKTNRLRVETLFEPYRSLIGKDYDGYRNHVYRTITYAMHFLDQSPELEPLVETAFVYHDIGLWTDHALAYLEPSEAVALEDNQKY